Protein AF-T1EHA7-F1 (afdb_monomer_lite)

Sequence (61 aa):
KIMEKIINNRLTWYLKKNKIISDVQCGGIKGRSTLDHLVSLETSIRQALNQGKQVVTIFLD

Structure (mmCIF, N/CA/C/O backbone):
data_AF-T1EHA7-F1
#
_entry.id   AF-T1EHA7-F1
#
loop_
_atom_site.group_PDB
_atom_site.id
_atom_site.type_symbol
_atom_site.label_atom_id
_atom_site.label_alt_id
_atom_site.label_comp_id
_atom_site.label_asym_id
_atom_site.label_entity_id
_atom_site.label_seq_id
_atom_site.pdbx_PDB_ins_code
_atom_site.Cartn_x
_atom_site.Cartn_y
_atom_site.Cartn_z
_atom_site.occupancy
_atom_site.B_iso_or_equiv
_atom_site.auth_seq_id
_atom_site.auth_comp_id
_atom_site.auth_asym_id
_atom_site.auth_atom_id
_atom_site.pdbx_PDB_model_num
ATOM 1 N N . LYS A 1 1 ? 20.175 -5.040 -18.514 1.00 80.62 1 LYS A N 1
ATOM 2 C CA . LYS A 1 1 ? 19.687 -3.863 -17.749 1.00 80.62 1 LYS A CA 1
ATOM 3 C C . LYS A 1 1 ? 18.612 -3.028 -18.465 1.00 80.62 1 LYS A C 1
ATOM 5 O O . LYS A 1 1 ? 17.530 -2.902 -17.909 1.00 80.62 1 LYS A O 1
ATOM 10 N N . ILE A 1 2 ? 18.824 -2.460 -19.667 1.00 95.25 2 ILE A N 1
ATOM 11 C CA . ILE A 1 2 ? 17.774 -1.640 -20.339 1.00 95.25 2 ILE A CA 1
ATOM 12 C C . ILE A 1 2 ? 16.579 -2.493 -20.794 1.00 95.25 2 ILE A C 1
ATOM 14 O O . ILE A 1 2 ? 15.436 -2.161 -20.487 1.00 95.25 2 ILE A O 1
ATOM 18 N N . MET A 1 3 ? 16.846 -3.617 -21.463 1.00 95.75 3 MET A N 1
ATOM 19 C CA . MET A 1 3 ? 15.806 -4.534 -21.944 1.00 95.75 3 MET A CA 1
ATOM 20 C C . MET A 1 3 ? 14.909 -5.046 -20.806 1.00 95.75 3 MET A C 1
ATOM 22 O O . MET A 1 3 ? 13.690 -4.976 -20.910 1.00 95.75 3 MET A O 1
ATOM 26 N N . GLU A 1 4 ? 15.500 -5.455 -19.680 1.00 94.94 4 GLU A N 1
ATOM 27 C CA . GLU A 1 4 ? 14.766 -5.892 -18.480 1.00 94.94 4 GLU A CA 1
ATOM 28 C C . GLU A 1 4 ? 13.822 -4.803 -17.956 1.00 94.94 4 GLU A C 1
ATOM 30 O O . GLU A 1 4 ? 12.678 -5.085 -17.604 1.00 94.94 4 GLU A O 1
ATOM 35 N N . LYS A 1 5 ? 14.264 -3.539 -17.956 1.00 91.44 5 LYS A N 1
ATOM 36 C CA . LYS A 1 5 ? 13.444 -2.405 -17.513 1.00 91.44 5 LYS A CA 1
ATOM 37 C C . LYS A 1 5 ? 12.272 -2.138 -18.461 1.00 91.44 5 LYS A C 1
ATOM 39 O O . LYS A 1 5 ? 11.175 -1.834 -17.998 1.00 91.44 5 LYS A O 1
ATOM 44 N N . ILE A 1 6 ? 12.484 -2.272 -19.771 1.00 95.25 6 ILE A N 1
ATOM 45 C CA . ILE A 1 6 ? 11.425 -2.135 -20.783 1.00 95.25 6 ILE A CA 1
ATOM 46 C C . ILE A 1 6 ? 10.381 -3.244 -20.608 1.00 95.25 6 ILE A C 1
ATOM 48 O O . ILE A 1 6 ? 9.184 -2.955 -20.545 1.00 95.25 6 ILE A O 1
ATOM 52 N N . ILE A 1 7 ? 10.835 -4.492 -20.467 1.00 95.06 7 ILE A N 1
ATOM 53 C CA . ILE A 1 7 ? 9.966 -5.656 -20.263 1.00 95.06 7 ILE A CA 1
ATOM 54 C C . ILE A 1 7 ? 9.160 -5.497 -18.972 1.00 95.06 7 ILE A C 1
ATOM 56 O O . ILE A 1 7 ? 7.937 -5.617 -19.003 1.00 95.06 7 ILE A O 1
ATOM 60 N N . ASN A 1 8 ? 9.811 -5.153 -17.858 1.00 91.88 8 ASN A N 1
ATOM 61 C CA . ASN A 1 8 ? 9.147 -4.978 -16.566 1.00 91.88 8 ASN A CA 1
ATOM 62 C C . ASN A 1 8 ? 8.079 -3.869 -16.618 1.00 91.88 8 ASN A C 1
ATOM 64 O O . ASN A 1 8 ? 6.945 -4.073 -16.183 1.00 91.88 8 ASN A O 1
ATOM 68 N N . ASN A 1 9 ? 8.384 -2.729 -17.245 1.00 91.50 9 ASN A N 1
ATOM 69 C CA . ASN A 1 9 ? 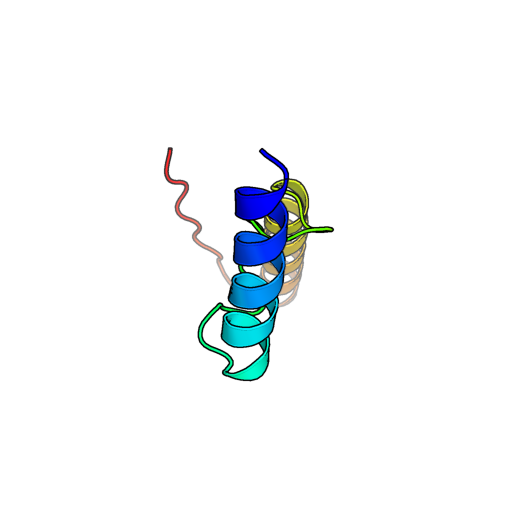7.406 -1.654 -17.417 1.00 91.50 9 ASN A CA 1
ATOM 70 C C . ASN A 1 9 ? 6.179 -2.114 -18.222 1.00 91.50 9 ASN A C 1
ATOM 72 O O . ASN A 1 9 ? 5.042 -1.826 -17.837 1.00 91.50 9 ASN A O 1
ATOM 76 N N . ARG A 1 10 ? 6.391 -2.840 -19.328 1.00 94.44 10 ARG A N 1
ATOM 77 C CA . ARG A 1 10 ? 5.298 -3.338 -20.175 1.00 94.44 10 ARG A CA 1
ATOM 78 C C . ARG A 1 10 ? 4.452 -4.380 -19.448 1.00 94.44 10 ARG A C 1
ATOM 80 O O . ARG A 1 10 ? 3.224 -4.324 -19.537 1.00 94.44 10 ARG A O 1
ATOM 87 N N . LEU A 1 11 ? 5.102 -5.286 -18.723 1.00 93.12 11 LEU A N 1
ATOM 88 C CA . LEU A 1 11 ? 4.455 -6.330 -17.939 1.00 93.12 11 LEU A CA 1
ATOM 89 C C . LEU A 1 11 ? 3.620 -5.727 -16.807 1.00 93.12 11 LEU A C 1
ATOM 91 O O . LEU A 1 11 ? 2.437 -6.029 -16.694 1.00 93.12 11 LEU A O 1
ATOM 95 N N . THR A 1 12 ? 4.187 -4.796 -16.039 1.00 90.06 12 THR A N 1
ATOM 96 C CA . THR A 1 12 ? 3.474 -4.101 -14.959 1.00 90.06 12 THR A CA 1
ATOM 97 C C . THR A 1 12 ? 2.230 -3.383 -15.481 1.00 90.06 12 THR A C 1
ATOM 99 O O . THR A 1 12 ? 1.163 -3.470 -14.874 1.00 90.06 12 THR A O 1
ATOM 102 N N . TRP A 1 13 ? 2.325 -2.708 -16.634 1.00 90.69 13 TRP A N 1
ATOM 103 C CA . TRP A 1 13 ? 1.157 -2.091 -17.269 1.00 90.69 13 TRP A CA 1
ATOM 104 C C . TRP A 1 13 ? 0.080 -3.121 -17.620 1.00 90.69 13 TRP A C 1
ATOM 106 O O . TRP A 1 13 ? -1.099 -2.880 -17.372 1.00 90.69 13 TRP A O 1
ATOM 116 N N . TYR A 1 14 ? 0.470 -4.270 -18.180 1.00 94.44 14 TYR A N 1
ATOM 117 C CA . TYR A 1 14 ? -0.472 -5.320 -18.573 1.00 94.44 14 TYR A CA 1
ATOM 118 C C . TYR A 1 14 ? -1.183 -5.912 -17.356 1.00 94.44 14 TYR A C 1
ATOM 120 O O . TYR A 1 14 ? -2.406 -6.039 -17.361 1.00 94.44 14 TYR A O 1
ATOM 128 N N . LEU A 1 15 ? -0.434 -6.213 -16.296 1.00 92.25 15 LEU A N 1
ATOM 129 C CA . LEU A 1 15 ? -0.979 -6.784 -15.067 1.00 92.25 15 LEU A CA 1
ATOM 130 C C . LEU A 1 15 ? -1.963 -5.827 -14.382 1.00 92.25 15 LEU A C 1
ATOM 132 O O . LEU A 1 15 ? -3.026 -6.264 -13.945 1.00 92.25 15 LEU A O 1
ATOM 136 N N . LYS A 1 16 ? -1.664 -4.519 -14.363 1.00 87.81 16 LYS A N 1
ATOM 137 C CA . LYS A 1 16 ? -2.590 -3.490 -13.862 1.00 87.81 16 LYS A CA 1
ATOM 138 C C . LYS A 1 16 ? -3.835 -3.354 -14.737 1.00 87.81 16 LYS A C 1
ATOM 140 O O . LYS A 1 16 ? -4.945 -3.354 -14.219 1.00 87.81 16 LYS A O 1
ATOM 145 N N . LYS A 1 17 ? -3.671 -3.272 -16.064 1.00 91.88 17 LYS A N 1
ATOM 146 C CA . LYS A 1 17 ? -4.796 -3.112 -17.001 1.00 91.88 17 LYS A CA 1
ATOM 147 C C . LYS A 1 17 ? -5.799 -4.263 -16.901 1.00 91.88 17 LYS A C 1
ATOM 149 O O . LYS A 1 17 ? -6.998 -4.030 -16.994 1.00 91.88 17 LYS A O 1
ATOM 154 N N . ASN A 1 18 ? -5.308 -5.482 -16.698 1.00 94.31 18 ASN A N 1
ATOM 155 C CA . ASN A 1 18 ? -6.143 -6.674 -16.569 1.00 94.31 18 ASN A CA 1
ATOM 156 C C . ASN A 1 18 ? -6.566 -6.972 -15.120 1.00 94.31 18 ASN A C 1
ATOM 158 O O . ASN A 1 18 ? -7.150 -8.023 -14.883 1.00 94.31 18 ASN A O 1
ATOM 162 N N . LYS A 1 19 ? -6.274 -6.082 -14.156 1.00 90.00 19 LYS A N 1
ATOM 163 C CA . LYS A 1 19 ? -6.586 -6.262 -12.725 1.00 90.00 19 LYS A CA 1
ATOM 164 C C . LYS A 1 19 ? -6.061 -7.585 -12.140 1.00 90.00 19 LYS A C 1
ATOM 166 O O . LYS A 1 19 ? -6.681 -8.170 -11.260 1.00 90.00 19 LYS A O 1
ATOM 171 N N . ILE A 1 20 ? -4.920 -8.060 -12.646 1.00 91.81 20 ILE A N 1
ATOM 172 C CA . ILE A 1 20 ? -4.268 -9.295 -12.179 1.00 91.81 20 ILE A CA 1
ATOM 173 C C . ILE A 1 20 ? -3.512 -9.029 -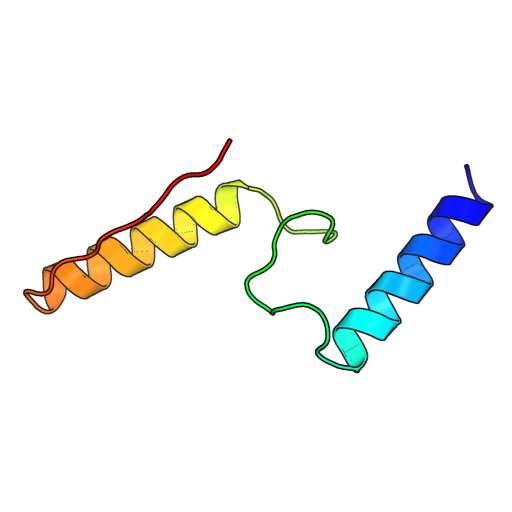10.872 1.00 91.81 20 ILE A C 1
ATOM 175 O O . ILE A 1 20 ? -3.480 -9.876 -9.986 1.00 91.81 20 ILE A O 1
ATOM 179 N N . ILE A 1 21 ? -2.908 -7.843 -10.745 1.00 87.44 21 ILE A N 1
ATOM 180 C CA . ILE A 1 21 ? -2.300 -7.384 -9.492 1.00 87.44 21 ILE A CA 1
ATOM 181 C C . ILE A 1 21 ? -3.337 -6.597 -8.694 1.00 87.44 21 ILE A C 1
ATOM 183 O O . ILE A 1 21 ? -4.057 -5.771 -9.255 1.00 87.44 21 ILE A O 1
ATOM 187 N N . SER A 1 22 ? -3.365 -6.831 -7.383 1.00 83.06 22 SER A N 1
ATOM 188 C CA . SER A 1 22 ? -4.254 -6.136 -6.457 1.00 83.06 22 SER A CA 1
ATOM 189 C C . SER A 1 22 ? -3.898 -4.657 -6.292 1.00 83.06 22 SER A C 1
ATOM 191 O O . SER A 1 22 ? -2.726 -4.290 -6.169 1.00 83.06 22 SER A O 1
ATOM 193 N N . ASP A 1 23 ? -4.922 -3.812 -6.172 1.00 79.56 23 ASP A N 1
ATOM 194 C CA . ASP A 1 23 ? -4.766 -2.388 -5.872 1.00 79.56 23 ASP A CA 1
ATOM 195 C C . ASP A 1 23 ? -4.177 -2.124 -4.485 1.00 79.56 23 ASP A C 1
ATOM 197 O O . ASP A 1 23 ? -3.718 -1.008 -4.249 1.00 79.56 23 ASP A O 1
ATOM 201 N N . VAL A 1 24 ? -4.104 -3.120 -3.597 1.00 81.31 24 VAL A N 1
ATOM 202 C CA . VAL A 1 24 ? -3.394 -2.995 -2.314 1.00 81.31 24 VAL A CA 1
ATOM 203 C C . VAL A 1 24 ? -1.931 -3.435 -2.383 1.00 81.31 24 VAL A C 1
ATOM 205 O O . VAL A 1 24 ? -1.192 -3.193 -1.438 1.00 81.31 24 VAL A O 1
ATOM 208 N N . GLN A 1 25 ? -1.466 -4.045 -3.480 1.00 83.56 25 GLN A N 1
ATOM 209 C CA . GLN A 1 25 ? -0.073 -4.486 -3.592 1.00 83.56 25 GLN A CA 1
ATOM 210 C C . GLN A 1 25 ? 0.873 -3.282 -3.721 1.00 83.56 25 GLN A C 1
ATOM 212 O O . GLN A 1 25 ? 0.766 -2.496 -4.669 1.00 83.56 25 GLN A O 1
ATOM 217 N N . CYS A 1 26 ? 1.829 -3.151 -2.800 1.00 83.06 26 CYS A N 1
ATOM 218 C CA . CYS A 1 26 ? 2.851 -2.100 -2.863 1.00 83.06 26 CYS A CA 1
ATOM 219 C C . CYS A 1 26 ? 4.202 -2.624 -3.370 1.00 83.06 26 CYS A C 1
ATOM 221 O O . CYS A 1 26 ? 4.912 -1.912 -4.079 1.00 83.06 26 CYS A O 1
ATOM 223 N N . GLY A 1 27 ? 4.536 -3.887 -3.085 1.00 83.31 27 GLY A N 1
ATOM 224 C CA . GLY A 1 27 ? 5.777 -4.521 -3.539 1.00 83.31 27 GLY A CA 1
ATOM 225 C C . GLY A 1 27 ? 5.902 -4.574 -5.067 1.00 83.31 27 GLY A C 1
ATOM 226 O O . GLY A 1 27 ? 4.969 -4.970 -5.770 1.00 83.31 27 GLY A O 1
ATOM 227 N N . GLY A 1 28 ? 7.062 -4.161 -5.590 1.00 80.00 28 GLY A N 1
ATOM 228 C CA . GLY A 1 28 ? 7.368 -4.186 -7.027 1.00 80.00 28 GLY A CA 1
ATOM 229 C C . GLY A 1 28 ? 6.598 -3.164 -7.875 1.00 80.00 28 GLY A C 1
ATOM 230 O O . GLY A 1 28 ? 6.778 -3.123 -9.092 1.00 80.00 28 GLY A O 1
ATOM 231 N N . ILE A 1 29 ? 5.764 -2.317 -7.262 1.00 84.19 29 ILE A N 1
ATOM 232 C CA . ILE A 1 29 ? 4.983 -1.296 -7.958 1.00 84.19 29 ILE A CA 1
ATOM 233 C C . ILE A 1 29 ? 5.654 0.064 -7.806 1.00 84.19 29 ILE A C 1
ATOM 235 O O . ILE A 1 29 ? 5.834 0.583 -6.708 1.00 84.19 29 ILE A O 1
ATOM 239 N N . LYS A 1 30 ? 5.988 0.691 -8.939 1.00 83.12 30 LYS A N 1
ATOM 240 C CA . LYS A 1 30 ? 6.554 2.043 -8.942 1.00 83.12 30 LYS A CA 1
ATOM 241 C C . LYS A 1 30 ? 5.610 3.028 -8.242 1.00 83.12 30 LYS A C 1
ATOM 243 O O . LYS A 1 30 ? 4.430 3.093 -8.587 1.00 83.12 30 LYS A O 1
ATOM 248 N N . GLY A 1 31 ? 6.167 3.827 -7.334 1.00 83.62 31 GLY A N 1
ATOM 249 C CA . GLY A 1 31 ? 5.429 4.850 -6.591 1.00 83.62 31 GLY A CA 1
ATOM 250 C C . GLY A 1 31 ? 4.675 4.315 -5.376 1.00 83.62 31 GLY A C 1
ATOM 251 O O . GLY A 1 31 ? 3.881 5.056 -4.815 1.00 83.62 31 GLY A O 1
ATOM 252 N N . ARG A 1 32 ? 4.911 3.056 -4.991 1.00 84.31 32 ARG A N 1
ATOM 253 C CA . ARG A 1 32 ? 4.438 2.492 -3.731 1.00 84.31 32 ARG A CA 1
ATOM 254 C C . ARG A 1 32 ? 5.601 1.961 -2.912 1.00 84.31 32 ARG A C 1
ATOM 256 O O . ARG A 1 32 ? 6.599 1.495 -3.460 1.00 84.31 32 ARG A O 1
ATOM 263 N N . SER A 1 33 ? 5.465 2.058 -1.604 1.00 87.44 33 SER A N 1
ATOM 264 C CA . SER A 1 33 ? 6.458 1.655 -0.619 1.00 87.44 33 SER A CA 1
ATOM 265 C C . SER A 1 33 ? 5.835 0.733 0.423 1.00 87.44 33 SER A C 1
ATOM 267 O O . SER A 1 33 ? 4.617 0.615 0.536 1.00 87.44 33 SER A O 1
ATOM 269 N N . THR A 1 34 ? 6.673 0.082 1.222 1.00 85.94 34 THR A N 1
ATOM 270 C CA . THR A 1 34 ? 6.208 -0.706 2.371 1.00 85.94 34 THR A CA 1
ATOM 271 C C . THR A 1 34 ? 5.508 0.158 3.425 1.00 85.94 34 THR A C 1
ATOM 273 O O . THR A 1 34 ? 4.652 -0.348 4.145 1.00 85.94 34 THR A O 1
ATOM 276 N N . LEU A 1 35 ? 5.795 1.466 3.472 1.00 89.00 35 LEU A N 1
ATOM 277 C CA . LEU A 1 35 ? 5.104 2.409 4.354 1.00 89.00 35 LEU A CA 1
ATOM 278 C C . LEU A 1 35 ? 3.621 2.550 4.005 1.00 89.00 35 LEU A C 1
ATOM 280 O O . LEU A 1 35 ? 2.808 2.710 4.910 1.00 89.00 35 LEU A O 1
ATOM 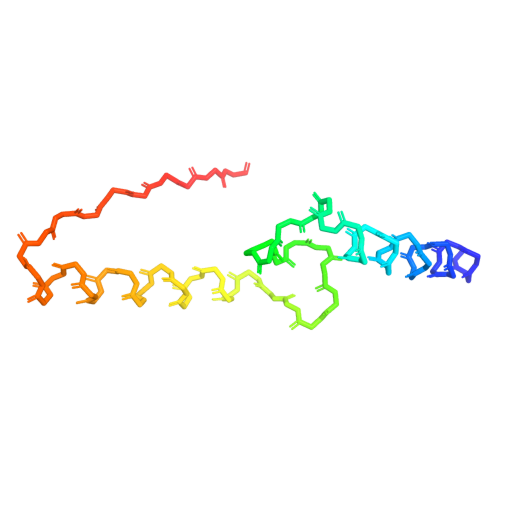284 N N . ASP A 1 36 ? 3.245 2.426 2.730 1.00 88.50 36 ASP A N 1
ATOM 285 C CA . ASP A 1 36 ? 1.839 2.534 2.318 1.00 88.50 36 ASP A CA 1
ATOM 286 C C . ASP A 1 36 ? 0.985 1.426 2.961 1.00 88.50 36 ASP A C 1
ATOM 288 O O . ASP A 1 36 ? -0.160 1.660 3.353 1.00 88.50 36 ASP A O 1
ATOM 292 N N . HIS A 1 37 ? 1.561 0.233 3.154 1.00 88.44 37 HIS A N 1
ATOM 293 C CA . HIS A 1 37 ? 0.911 -0.851 3.891 1.00 88.44 37 HIS A CA 1
ATOM 2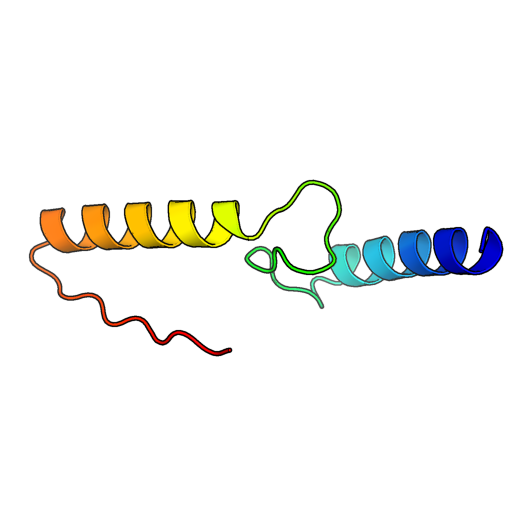94 C C . HIS A 1 37 ? 0.739 -0.524 5.382 1.00 88.44 37 HIS A C 1
ATOM 296 O O . HIS A 1 37 ? -0.312 -0.824 5.946 1.00 88.44 37 HIS A O 1
ATOM 302 N N . LEU A 1 38 ? 1.725 0.124 6.015 1.00 90.75 38 LEU A N 1
ATOM 303 C CA . LEU A 1 38 ? 1.632 0.538 7.421 1.00 90.75 38 LEU A CA 1
ATOM 304 C C . LEU A 1 38 ? 0.574 1.626 7.621 1.00 90.75 38 LEU A C 1
ATOM 306 O O . LEU A 1 38 ? -0.236 1.525 8.539 1.00 90.75 38 LEU A O 1
ATOM 310 N N . VAL A 1 39 ? 0.523 2.618 6.729 1.00 93.06 39 VAL A N 1
ATOM 311 C CA . VAL A 1 39 ? -0.497 3.680 6.757 1.00 93.06 39 VAL A CA 1
ATOM 312 C C . VAL A 1 39 ? -1.900 3.093 6.553 1.00 93.06 39 VAL A C 1
ATOM 314 O O . VAL A 1 39 ? -2.855 3.477 7.235 1.00 93.06 39 VAL A O 1
ATOM 317 N N . SER A 1 40 ? -2.044 2.120 5.649 1.00 91.19 40 SER A N 1
ATOM 318 C CA . SER A 1 40 ? -3.310 1.410 5.440 1.00 91.19 40 SER A CA 1
ATOM 319 C C . SER A 1 40 ? -3.744 0.611 6.679 1.00 91.19 40 SER A C 1
ATOM 321 O O . SER A 1 40 ? -4.920 0.654 7.058 1.00 91.19 40 SER A O 1
ATOM 323 N N . LEU A 1 41 ? -2.807 -0.060 7.355 1.00 93.06 41 LEU A N 1
ATOM 324 C CA . LEU A 1 41 ? -3.069 -0.777 8.603 1.00 93.06 41 LEU A CA 1
ATOM 325 C C . LEU A 1 41 ? -3.475 0.182 9.72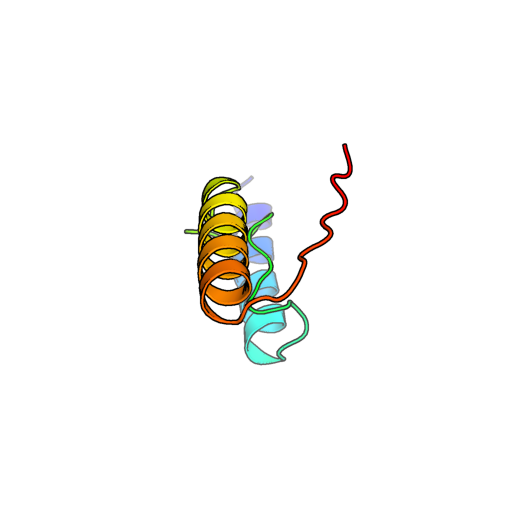9 1.00 93.06 41 LEU A C 1
ATOM 327 O O . LEU A 1 41 ? -4.482 -0.052 10.392 1.00 93.06 41 LEU A O 1
ATOM 331 N N . GLU A 1 42 ? -2.746 1.283 9.915 1.00 94.44 42 GLU A N 1
ATOM 332 C CA . GLU A 1 42 ? -3.063 2.316 10.908 1.00 94.44 42 GLU A CA 1
ATOM 333 C C . GLU A 1 42 ? -4.481 2.866 10.704 1.00 94.44 42 GLU A C 1
ATOM 335 O O . GLU A 1 42 ? -5.263 2.979 11.652 1.00 94.44 42 GLU A O 1
ATOM 340 N N . THR A 1 43 ? -4.842 3.148 9.451 1.00 95.12 43 THR A N 1
ATOM 341 C CA . THR A 1 43 ? -6.186 3.612 9.088 1.00 95.12 43 THR A CA 1
ATOM 342 C C . THR A 1 43 ? -7.246 2.578 9.465 1.00 95.12 43 THR A C 1
ATOM 344 O O . THR A 1 43 ? -8.271 2.928 10.052 1.00 95.12 43 THR A O 1
ATOM 347 N N . SER A 1 44 ? -6.982 1.299 9.189 1.00 93.94 44 SER A N 1
ATOM 348 C CA . SER A 1 44 ? -7.889 0.193 9.516 1.00 93.94 44 SER A CA 1
ATOM 349 C C . SER A 1 44 ? -8.072 0.034 11.029 1.00 93.94 44 SER A C 1
ATOM 351 O O . SER A 1 44 ? -9.197 -0.127 11.502 1.00 93.94 44 SER A O 1
ATOM 353 N N . ILE A 1 45 ? -6.988 0.158 11.803 1.00 95.81 45 ILE A N 1
ATOM 354 C CA . ILE A 1 45 ? -7.021 0.128 13.272 1.00 95.81 45 ILE A CA 1
ATOM 355 C C . ILE A 1 45 ? -7.877 1.280 13.807 1.00 95.81 45 ILE A C 1
ATOM 357 O O . ILE A 1 45 ? -8.786 1.047 14.602 1.00 95.81 45 ILE A O 1
ATOM 361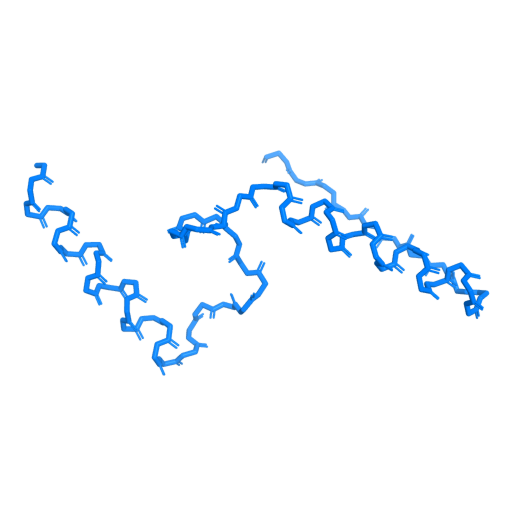 N N . ARG A 1 46 ? -7.648 2.514 13.341 1.00 96.44 46 ARG A N 1
ATOM 362 C CA . ARG A 1 46 ? -8.429 3.688 13.772 1.00 96.44 46 ARG A CA 1
ATOM 363 C C . ARG A 1 46 ? -9.919 3.531 13.477 1.00 96.44 46 ARG A C 1
ATOM 365 O O . ARG A 1 46 ? -10.751 3.837 14.327 1.00 96.44 46 ARG A O 1
ATOM 372 N N . GLN A 1 47 ? -10.265 3.033 12.293 1.00 96.56 47 GLN A N 1
ATOM 373 C CA . GLN A 1 47 ? -11.660 2.803 11.916 1.00 96.56 47 GLN A CA 1
ATOM 374 C C . GLN A 1 47 ? -12.330 1.742 12.788 1.00 96.56 47 GLN A C 1
ATOM 376 O O . GLN A 1 47 ? -13.471 1.931 13.208 1.00 96.56 47 GLN A O 1
ATOM 381 N N . ALA A 1 48 ? -11.635 0.645 13.080 1.00 95.75 48 ALA A N 1
ATOM 382 C CA . ALA A 1 48 ? -12.175 -0.411 13.920 1.00 95.75 48 ALA A CA 1
ATOM 383 C C . ALA A 1 48 ? -12.364 0.042 15.371 1.00 95.75 48 ALA A C 1
ATOM 385 O O . ALA A 1 48 ? -13.424 -0.215 15.937 1.00 95.75 48 ALA A O 1
ATOM 386 N N . LEU A 1 49 ? -11.407 0.790 15.931 1.00 95.31 49 LEU A N 1
ATOM 387 C CA . LEU A 1 49 ? -11.530 1.380 17.267 1.00 95.31 49 LEU A CA 1
ATOM 388 C C . LEU A 1 49 ? -12.754 2.296 17.369 1.00 95.31 49 LEU A C 1
ATOM 390 O O . LEU A 1 49 ? -13.543 2.158 18.300 1.00 95.31 49 LEU A O 1
ATOM 394 N N . ASN A 1 50 ? -12.973 3.156 16.370 1.00 96.19 50 ASN A N 1
ATOM 395 C CA . ASN A 1 50 ? -14.151 4.028 16.320 1.00 96.19 50 ASN A CA 1
ATOM 396 C C . ASN A 1 50 ? -15.477 3.252 16.231 1.00 96.19 50 ASN A C 1
ATOM 398 O O . ASN A 1 50 ? -16.516 3.760 16.638 1.00 96.19 50 ASN A O 1
ATOM 402 N N . GLN A 1 51 ? -15.453 2.033 15.689 1.00 96.12 51 GLN A N 1
ATOM 403 C CA . GLN A 1 51 ? -16.626 1.164 15.550 1.00 96.12 51 GLN A CA 1
ATOM 404 C C . GLN A 1 51 ? -16.763 0.146 16.695 1.00 96.12 51 GLN A C 1
ATOM 406 O O . GLN A 1 51 ? -17.668 -0.685 16.645 1.00 96.12 51 GLN A O 1
ATOM 411 N N . GLY A 1 52 ? -15.866 0.157 17.688 1.00 94.44 52 GLY A N 1
ATOM 412 C CA . GLY A 1 52 ? -15.830 -0.855 18.750 1.00 94.44 52 GLY A CA 1
ATOM 413 C C . GLY A 1 52 ? -15.498 -2.270 18.252 1.00 94.44 52 GLY A C 1
ATOM 414 O O . GLY A 1 52 ? -15.892 -3.251 18.878 1.00 94.44 52 GLY A O 1
ATOM 415 N N . LYS A 1 53 ? -14.811 -2.395 17.109 1.00 95.50 53 LYS A N 1
ATOM 416 C CA . LYS A 1 53 ? -14.405 -3.667 16.492 1.00 95.50 53 LYS A CA 1
ATOM 417 C C . LYS A 1 53 ? -12.938 -3.979 16.784 1.00 95.50 53 LYS A C 1
ATOM 419 O O . LYS A 1 53 ? -12.128 -3.083 17.006 1.00 95.50 53 LYS A O 1
ATOM 424 N N . GLN A 1 54 ? -12.585 -5.260 16.719 1.00 91.31 54 GLN A N 1
ATOM 425 C CA . GLN A 1 54 ? -11.204 -5.729 16.845 1.00 91.31 54 GLN A CA 1
ATOM 426 C C . GLN A 1 54 ? -10.572 -5.956 15.465 1.00 91.31 54 GLN A C 1
ATOM 428 O O . GLN A 1 54 ? -11.246 -6.396 14.533 1.00 91.31 54 GLN A O 1
ATOM 433 N N . VAL A 1 55 ? -9.272 -5.670 15.343 1.00 93.25 55 VAL A N 1
ATOM 434 C CA . VAL A 1 55 ? -8.464 -5.931 14.140 1.00 93.25 55 VAL A CA 1
ATOM 435 C C . VAL A 1 55 ? -7.359 -6.901 14.510 1.00 93.25 55 VAL A C 1
ATOM 437 O O . VAL A 1 55 ? -6.635 -6.677 15.477 1.00 93.25 55 VAL A O 1
ATOM 440 N N . VAL A 1 56 ? -7.216 -7.955 13.714 1.00 91.81 56 VAL A N 1
ATOM 441 C CA . VAL A 1 56 ? -6.101 -8.898 13.793 1.00 91.81 56 VAL A CA 1
ATOM 442 C C . VAL A 1 56 ? -5.306 -8.763 12.503 1.00 91.81 56 VAL A C 1
ATOM 444 O O . VAL A 1 56 ? -5.881 -8.785 11.417 1.00 91.81 56 VAL A O 1
ATOM 447 N N . THR A 1 57 ? -3.992 -8.597 12.621 1.00 90.25 57 THR A N 1
ATOM 448 C CA . THR A 1 57 ? -3.072 -8.524 11.483 1.00 90.25 57 THR A CA 1
ATOM 449 C C . THR A 1 57 ? -2.004 -9.603 11.623 1.00 90.25 57 THR A C 1
ATOM 451 O O . THR A 1 57 ? -1.624 -9.955 12.739 1.00 90.25 57 THR A O 1
ATOM 454 N N . ILE A 1 58 ? -1.532 -10.134 10.497 1.00 90.44 58 ILE A N 1
ATOM 455 C CA . ILE A 1 58 ? -0.467 -11.137 10.435 1.00 90.44 58 ILE A CA 1
ATOM 456 C C . ILE A 1 58 ? 0.684 -10.515 9.654 1.00 90.44 58 ILE A C 1
ATOM 458 O O . ILE A 1 58 ? 0.495 -10.060 8.526 1.00 90.44 58 ILE A O 1
ATOM 462 N N . PHE A 1 59 ? 1.864 -10.497 10.265 1.00 87.06 59 PHE A N 1
ATOM 463 C CA . PHE A 1 59 ? 3.096 -10.079 9.610 1.00 87.06 59 PHE A CA 1
ATOM 464 C C . PHE A 1 59 ? 3.852 -11.320 9.140 1.00 87.06 59 PHE A C 1
ATOM 466 O O . PHE A 1 59 ? 3.947 -12.304 9.873 1.00 87.06 59 PHE A O 1
ATOM 473 N N . LEU A 1 60 ? 4.352 -11.265 7.910 1.00 83.50 60 LEU A N 1
ATOM 474 C CA . LEU A 1 60 ? 5.208 -12.280 7.308 1.00 83.50 60 LEU A CA 1
ATOM 475 C C . LEU A 1 60 ? 6.571 -11.629 7.049 1.00 83.50 60 LEU A C 1
ATOM 477 O O . LEU A 1 60 ? 6.600 -10.458 6.661 1.00 83.50 60 LEU A O 1
ATOM 481 N N . ASP A 1 61 ? 7.644 -12.376 7.303 1.00 72.62 61 ASP A N 1
ATOM 482 C CA . ASP A 1 61 ? 9.023 -12.008 6.943 1.00 72.62 61 ASP A CA 1
ATOM 483 C C . ASP A 1 61 ? 9.298 -12.353 5.469 1.00 72.62 61 ASP A C 1
ATOM 485 O O . ASP A 1 61 ? 8.932 -13.483 5.058 1.00 72.62 61 ASP A O 1
#

Secondary structure (DSSP, 8-state):
-HHHHHHHHHHHHHHHHTT-S-TT--TT-TT--HHHHHHHHHHHHHHHHHTT---------

Foldseek 3Di:
DVVVVVVLVVVVVVCVVVVVDPPQDQPSDPPRDPVSVVVVVVVVCVVQVVVVHDDDDDDDD

pLDDT: mean 90.04, std 5.33, range [72.62, 96.56]

Organism: Helobdella robusta (NCBI:txid6412)

Radius of gyration: 15.95 Å; chains: 1; bounding box: 36×17×41 Å